Protein AF-A0A9N7LP01-F1 (afdb_monomer_lite)

Structure (mmCIF, N/CA/C/O backbone):
data_AF-A0A9N7LP01-F1
#
_entry.id   AF-A0A9N7LP01-F1
#
loop_
_atom_site.group_PDB
_atom_site.id
_atom_site.type_symbol
_atom_site.label_atom_id
_atom_site.label_alt_id
_atom_site.label_comp_id
_atom_site.label_asym_id
_atom_site.label_entity_id
_atom_site.label_seq_id
_atom_site.pdbx_PDB_ins_code
_atom_site.Cartn_x
_atom_site.Cartn_y
_atom_site.Cartn_z
_atom_site.occupancy
_atom_site.B_iso_or_equiv
_atom_site.auth_seq_id
_atom_site.auth_comp_id
_atom_site.auth_asym_id
_atom_site.auth_atom_id
_atom_site.pdbx_PDB_model_num
ATOM 1 N N . MET A 1 1 ? -13.331 2.180 13.969 1.00 87.12 1 MET A N 1
ATOM 2 C CA . MET A 1 1 ? -12.819 2.976 12.830 1.00 87.12 1 MET A CA 1
ATOM 3 C C . MET A 1 1 ? -11.699 2.182 12.185 1.00 87.12 1 MET A C 1
ATOM 5 O O . MET A 1 1 ? -10.831 1.724 12.922 1.00 87.12 1 MET A O 1
ATOM 9 N N . ARG A 1 2 ? -11.744 1.996 10.863 1.00 93.31 2 ARG A N 1
ATOM 10 C CA . ARG A 1 2 ? -10.731 1.261 10.096 1.00 93.31 2 ARG A CA 1
ATOM 11 C C . ARG A 1 2 ? -10.007 2.217 9.150 1.00 93.31 2 ARG A C 1
ATOM 13 O O . ARG A 1 2 ? -10.668 2.920 8.391 1.00 93.31 2 ARG A O 1
ATOM 20 N N . VAL A 1 3 ? -8.685 2.284 9.236 1.00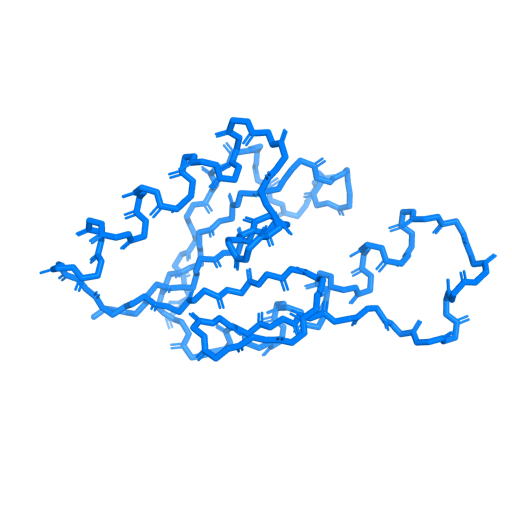 94.38 3 VAL A N 1
ATOM 21 C CA . VAL A 1 3 ? -7.852 3.173 8.417 1.00 94.38 3 VAL A CA 1
ATOM 22 C C . VAL A 1 3 ? -7.137 2.348 7.355 1.00 94.38 3 VAL A C 1
ATOM 24 O O . VAL A 1 3 ? -6.405 1.431 7.710 1.00 94.38 3 VAL A O 1
ATOM 27 N N . ALA A 1 4 ? -7.305 2.686 6.078 1.00 94.31 4 ALA A N 1
ATOM 28 C CA . ALA A 1 4 ? -6.452 2.170 5.011 1.00 94.31 4 ALA A CA 1
ATOM 29 C C . ALA A 1 4 ? -5.249 3.098 4.839 1.00 94.31 4 ALA A C 1
AT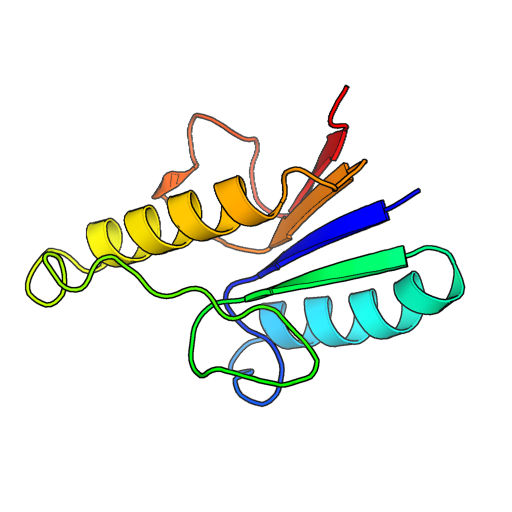OM 31 O O . ALA A 1 4 ? -5.389 4.238 4.399 1.00 94.31 4 ALA A O 1
ATOM 32 N N . MET A 1 5 ? -4.073 2.610 5.215 1.00 93.69 5 MET A N 1
ATOM 33 C CA . MET A 1 5 ? -2.792 3.278 5.045 1.00 93.69 5 MET A CA 1
ATOM 34 C C . MET A 1 5 ? -2.211 2.914 3.678 1.00 93.69 5 MET A C 1
ATOM 36 O O . MET A 1 5 ? -1.743 1.793 3.488 1.00 93.69 5 MET A O 1
ATOM 40 N N . LEU A 1 6 ? -2.240 3.849 2.730 1.00 92.62 6 LEU A N 1
ATOM 41 C CA . LEU A 1 6 ? -1.698 3.662 1.384 1.00 92.62 6 LEU A CA 1
ATOM 42 C C . LEU A 1 6 ? -0.267 4.198 1.326 1.00 92.62 6 LEU A C 1
ATOM 44 O O . LEU A 1 6 ? -0.031 5.372 1.608 1.00 92.62 6 LEU A O 1
ATOM 48 N N . THR A 1 7 ? 0.693 3.371 0.934 1.00 90.44 7 THR A N 1
ATOM 49 C CA . THR A 1 7 ? 2.104 3.761 0.819 1.00 90.44 7 THR A CA 1
ATOM 50 C C . THR A 1 7 ? 2.760 3.085 -0.378 1.00 90.44 7 THR A C 1
ATOM 52 O O . THR A 1 7 ? 2.322 2.037 -0.832 1.00 90.44 7 THR A O 1
ATOM 55 N N . ARG A 1 8 ? 3.845 3.654 -0.905 1.00 88.62 8 ARG A N 1
ATOM 56 C CA . ARG A 1 8 ? 4.694 2.933 -1.868 1.00 88.62 8 ARG A CA 1
ATOM 57 C C . ARG A 1 8 ? 5.702 2.045 -1.148 1.00 88.62 8 ARG A C 1
ATOM 59 O O . ARG A 1 8 ? 5.987 0.952 -1.615 1.00 88.62 8 ARG A O 1
ATOM 66 N N . GLU A 1 9 ? 6.246 2.534 -0.038 1.00 88.94 9 GLU A N 1
ATOM 67 C CA . GLU A 1 9 ? 7.300 1.873 0.730 1.00 88.94 9 GLU A CA 1
ATOM 68 C C . GLU A 1 9 ? 6.758 1.392 2.070 1.00 88.94 9 GLU A C 1
ATOM 70 O O . GLU A 1 9 ? 6.093 2.138 2.794 1.00 88.94 9 GLU A O 1
ATOM 75 N N . TYR A 1 10 ? 7.074 0.151 2.409 1.00 91.88 10 TYR A N 1
ATOM 76 C CA . TYR A 1 10 ? 6.764 -0.463 3.693 1.00 91.88 10 TYR A CA 1
ATOM 77 C C . TYR A 1 10 ? 7.772 -1.594 3.938 1.00 91.88 10 TYR A C 1
ATOM 79 O O . TYR A 1 10 ? 8.276 -2.145 2.952 1.00 91.88 10 TYR A O 1
ATOM 87 N N . PRO A 1 11 ? 8.105 -1.962 5.191 1.00 92.00 11 PRO A N 1
ATOM 88 C CA . PRO A 1 11 ? 9.040 -3.048 5.459 1.00 92.00 11 PRO A CA 1
ATOM 89 C C . PRO A 1 11 ? 8.678 -4.326 4.681 1.00 92.00 11 PRO A C 1
ATOM 91 O O . PRO A 1 11 ? 7.492 -4.606 4.480 1.00 92.00 11 PRO A O 1
ATOM 94 N N . PRO A 1 12 ? 9.673 -5.071 4.164 1.00 91.56 12 PRO A N 1
ATOM 95 C CA . PRO A 1 12 ? 11.126 -4.851 4.261 1.00 91.56 12 PRO A CA 1
ATOM 96 C C . PRO A 1 12 ? 11.713 -3.863 3.223 1.00 91.56 12 PRO A C 1
ATOM 98 O O . PRO A 1 12 ? 12.926 -3.683 3.164 1.00 91.56 12 PRO A O 1
ATOM 101 N N . GLU A 1 13 ? 10.884 -3.215 2.405 1.00 86.94 13 GLU A N 1
ATOM 102 C CA . GLU A 1 13 ? 11.285 -2.381 1.262 1.00 86.94 13 GLU A CA 1
ATOM 103 C C . GLU A 1 13 ? 11.143 -0.881 1.586 1.00 86.94 13 GLU A C 1
ATOM 105 O O . GLU A 1 13 ? 10.292 -0.174 1.039 1.00 86.94 13 GLU A O 1
ATOM 110 N N . VAL A 1 14 ? 11.968 -0.392 2.515 1.00 87.25 14 VAL A N 1
ATOM 111 C CA . VAL A 1 14 ? 12.013 1.025 2.915 1.00 87.25 14 VAL A CA 1
ATOM 112 C C . VAL A 1 14 ? 13.346 1.630 2.500 1.00 87.25 14 VAL A C 1
ATOM 114 O O . VAL A 1 14 ? 14.401 1.173 2.935 1.00 87.25 14 VAL A O 1
ATOM 117 N N . TYR A 1 15 ? 13.295 2.677 1.678 1.00 84.00 15 TYR A N 1
ATOM 118 C CA . TYR A 1 15 ? 14.482 3.301 1.084 1.00 84.00 15 TYR A CA 1
ATOM 119 C C . TYR A 1 15 ? 14.573 4.803 1.372 1.00 84.00 15 TYR A C 1
ATOM 121 O O . TYR A 1 15 ? 15.642 5.391 1.216 1.00 84.00 15 TYR A O 1
ATOM 129 N N . GLY A 1 16 ? 13.480 5.434 1.813 1.00 81.75 16 GLY A N 1
ATOM 130 C CA . GLY A 1 16 ? 13.443 6.859 2.130 1.00 81.75 16 GLY A CA 1
ATOM 131 C C . GLY A 1 16 ? 12.672 7.206 3.403 1.00 81.75 16 GLY A C 1
ATOM 132 O O . GLY A 1 16 ? 11.990 6.384 4.014 1.00 81.75 16 GLY A O 1
ATOM 133 N N . GLY A 1 17 ? 12.743 8.485 3.788 1.00 81.75 17 GLY A N 1
ATOM 134 C CA . GLY A 1 17 ? 12.102 8.995 5.007 1.00 81.75 17 GLY A CA 1
ATOM 135 C C . GLY A 1 17 ? 10.576 8.852 5.026 1.00 81.75 17 GLY A C 1
ATOM 136 O O . GLY A 1 17 ? 9.991 8.744 6.100 1.00 81.75 17 GLY A O 1
ATOM 137 N N . ALA A 1 18 ? 9.928 8.789 3.857 1.00 80.44 18 ALA A N 1
ATOM 138 C CA . ALA A 1 18 ? 8.490 8.541 3.763 1.00 80.44 18 ALA A CA 1
ATOM 139 C C . ALA A 1 18 ? 8.116 7.125 4.235 1.00 80.44 18 ALA A C 1
ATOM 141 O O . ALA A 1 18 ? 7.187 6.983 5.024 1.00 80.44 18 ALA A O 1
ATOM 142 N N . GLY A 1 19 ? 8.862 6.092 3.824 1.00 84.38 19 GLY A N 1
ATOM 143 C CA . GLY A 1 19 ? 8.610 4.720 4.272 1.00 84.38 19 GLY A CA 1
ATOM 144 C C . GLY A 1 19 ? 8.865 4.548 5.772 1.00 84.38 19 GLY A C 1
ATOM 145 O O . GLY A 1 19 ? 8.071 3.914 6.466 1.00 84.38 19 GLY A O 1
ATOM 146 N N . VAL A 1 20 ? 9.909 5.198 6.304 1.00 89.94 20 VAL A N 1
ATOM 147 C CA . VAL A 1 20 ? 10.175 5.228 7.756 1.00 89.94 20 VAL A CA 1
ATOM 148 C C . VAL A 1 20 ? 9.027 5.907 8.508 1.00 89.94 20 VAL A C 1
ATOM 150 O O . VAL A 1 20 ? 8.533 5.362 9.492 1.00 89.94 20 VAL A O 1
ATOM 153 N N . HIS A 1 21 ? 8.554 7.061 8.023 1.00 89.69 21 HIS A N 1
ATOM 154 C CA . HIS A 1 21 ? 7.426 7.772 8.623 1.00 89.69 21 HIS A CA 1
ATOM 155 C C . HIS A 1 21 ? 6.166 6.902 8.694 1.00 89.69 21 HIS A C 1
ATOM 157 O O . HIS A 1 21 ? 5.565 6.798 9.762 1.00 89.69 21 HIS A O 1
ATOM 163 N N . VAL A 1 22 ? 5.795 6.244 7.590 1.00 91.25 22 VAL A N 1
ATOM 164 C CA . VAL A 1 22 ? 4.625 5.352 7.546 1.00 91.25 22 VAL A CA 1
ATOM 165 C C . VAL A 1 22 ? 4.785 4.186 8.514 1.00 91.25 22 VAL A C 1
ATOM 167 O O . VAL A 1 22 ? 3.851 3.878 9.248 1.00 91.25 22 VAL A O 1
ATOM 170 N N . THR A 1 23 ? 5.966 3.568 8.558 1.00 92.62 23 THR A N 1
ATOM 171 C CA . THR A 1 23 ? 6.243 2.425 9.442 1.00 92.62 23 THR A CA 1
ATOM 172 C C . THR A 1 23 ? 6.008 2.787 10.910 1.00 92.62 23 THR A C 1
ATOM 174 O O . THR A 1 23 ? 5.242 2.122 11.609 1.00 92.62 23 THR A O 1
ATOM 177 N N . GLU A 1 24 ? 6.601 3.893 11.364 1.00 94.69 24 GLU A N 1
ATOM 178 C CA . GLU A 1 24 ? 6.454 4.370 12.742 1.00 94.69 24 GLU A CA 1
ATOM 179 C C . GLU A 1 24 ? 5.023 4.824 13.057 1.00 94.69 24 GLU A C 1
ATOM 181 O O . G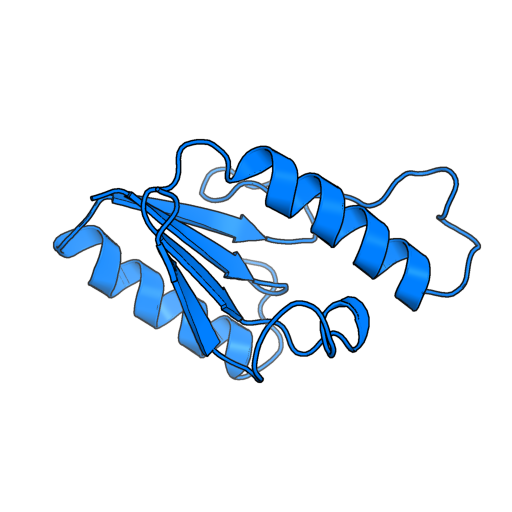LU A 1 24 ? 4.508 4.594 14.157 1.00 94.69 24 GLU A O 1
ATOM 186 N N . LEU A 1 25 ? 4.356 5.461 12.090 1.00 93.94 25 LEU A N 1
ATOM 187 C CA . LEU A 1 25 ? 2.977 5.912 12.231 1.00 93.94 25 LEU A CA 1
ATOM 188 C C . LEU A 1 25 ? 2.015 4.727 12.389 1.00 93.94 25 LEU A C 1
ATOM 190 O O . LEU A 1 25 ? 1.204 4.724 13.316 1.00 93.94 25 LEU A O 1
ATOM 194 N N . VAL A 1 26 ? 2.126 3.708 11.531 1.00 94.88 26 VAL A N 1
ATOM 195 C CA . VAL A 1 26 ? 1.288 2.499 11.571 1.00 94.88 26 VAL A CA 1
ATOM 196 C C . VAL A 1 26 ? 1.442 1.780 12.908 1.00 94.88 26 VAL A C 1
ATOM 198 O O . VAL A 1 26 ? 0.435 1.481 13.552 1.00 94.88 26 VAL A O 1
ATOM 201 N N . ALA A 1 27 ? 2.677 1.584 13.382 1.00 94.88 27 ALA A N 1
ATOM 202 C CA . ALA A 1 27 ? 2.945 0.899 14.647 1.00 94.88 27 ALA A CA 1
ATOM 203 C C . ALA A 1 27 ? 2.274 1.578 15.859 1.00 94.88 27 ALA A C 1
ATOM 205 O O . ALA A 1 27 ? 1.871 0.915 16.820 1.00 94.88 27 ALA A O 1
ATOM 206 N N . ARG A 1 28 ? 2.132 2.910 15.831 1.00 96.31 28 ARG A N 1
ATOM 207 C CA . ARG A 1 28 ? 1.440 3.676 16.881 1.00 96.31 28 ARG A CA 1
ATOM 208 C C . ARG A 1 28 ? -0.072 3.700 16.678 1.00 96.31 28 ARG A C 1
ATOM 210 O O . ARG A 1 28 ? -0.804 3.536 17.652 1.00 96.31 28 ARG A O 1
ATOM 217 N N . LEU A 1 29 ? -0.545 3.874 15.442 1.00 94.50 29 LEU A N 1
ATOM 218 C CA . LEU A 1 29 ? -1.975 3.926 15.123 1.00 94.50 29 LEU A CA 1
ATOM 219 C C . LEU A 1 29 ? -2.689 2.601 15.386 1.00 94.50 29 LEU A C 1
ATOM 221 O O . LEU A 1 29 ? -3.817 2.621 15.872 1.00 94.50 29 LEU A O 1
ATOM 225 N N . GLN A 1 30 ? -2.025 1.464 15.165 1.00 95.31 30 GLN A N 1
ATOM 226 C CA . GLN A 1 30 ? -2.582 0.136 15.453 1.00 95.31 30 GLN A CA 1
ATOM 227 C C . GLN A 1 30 ? -2.960 -0.065 16.931 1.00 95.31 30 GLN A C 1
ATOM 229 O O . GLN A 1 30 ? -3.758 -0.942 17.252 1.00 95.31 30 GLN A O 1
ATOM 234 N N . ARG A 1 31 ? -2.432 0.761 17.847 1.00 95.75 31 ARG A N 1
ATOM 235 C CA . ARG A 1 31 ? -2.818 0.754 19.270 1.00 95.75 31 ARG A CA 1
ATOM 236 C C . ARG A 1 31 ? -4.127 1.496 19.546 1.00 95.75 31 ARG A C 1
ATOM 238 O O . ARG A 1 31 ? -4.680 1.355 20.631 1.00 95.75 31 ARG A O 1
ATOM 245 N N . LEU A 1 32 ? -4.586 2.319 18.605 1.00 95.69 32 LEU A N 1
ATOM 246 C CA . LEU A 1 32 ? -5.735 3.214 18.758 1.00 95.69 32 LEU A CA 1
ATOM 247 C C . LEU A 1 32 ? -6.907 2.811 17.857 1.00 95.69 32 LEU A C 1
ATOM 249 O O . LEU A 1 32 ? -8.064 3.036 18.210 1.00 95.69 32 LEU A O 1
ATOM 253 N N . CYS A 1 33 ? -6.630 2.235 16.688 1.00 95.12 33 CYS A N 1
ATOM 254 C CA . CYS A 1 33 ? -7.640 1.808 15.729 1.00 95.12 33 CYS A CA 1
ATOM 255 C C . CYS A 1 33 ? -7.145 0.650 14.854 1.00 95.12 33 CYS A C 1
ATOM 257 O O . CYS A 1 33 ? -5.972 0.285 14.861 1.00 95.12 33 CYS A O 1
ATOM 259 N N . THR A 1 34 ? -8.059 0.064 14.080 1.00 96.06 34 THR A N 1
ATOM 260 C CA . THR A 1 34 ? -7.703 -0.948 13.085 1.00 96.06 34 THR A CA 1
ATOM 261 C C . THR A 1 34 ? -7.057 -0.271 11.881 1.00 96.06 34 THR A C 1
ATOM 263 O O . THR A 1 34 ? -7.651 0.646 11.312 1.00 96.06 34 THR A O 1
ATOM 266 N N . VAL A 1 35 ? -5.871 -0.731 11.484 1.00 96.00 35 VAL A N 1
ATOM 267 C CA . VAL A 1 35 ? -5.114 -0.179 10.354 1.00 96.00 35 VAL A CA 1
ATOM 268 C C . VAL A 1 35 ? -4.789 -1.294 9.372 1.00 96.00 35 VAL A C 1
ATOM 270 O O . VAL A 1 35 ? -4.149 -2.271 9.756 1.00 96.00 35 VAL A O 1
ATOM 273 N N . ASP A 1 36 ? -5.180 -1.106 8.117 1.00 95.25 36 ASP A N 1
ATOM 274 C CA . ASP A 1 36 ? -4.750 -1.937 6.997 1.00 95.25 36 ASP A CA 1
ATOM 275 C C . ASP A 1 36 ? -3.648 -1.225 6.239 1.00 95.25 36 ASP A C 1
ATOM 277 O O . ASP A 1 36 ? -3.806 -0.068 5.852 1.00 95.25 36 ASP A O 1
ATOM 281 N N . VAL A 1 37 ? -2.539 -1.913 6.000 1.00 94.88 37 VAL A N 1
ATOM 282 C CA . VAL A 1 37 ? -1.456 -1.370 5.185 1.00 94.88 37 VAL A CA 1
ATOM 283 C C . VAL A 1 37 ? -1.596 -1.887 3.765 1.00 94.88 37 VAL A C 1
ATOM 285 O O . VAL A 1 37 ? -1.620 -3.096 3.526 1.00 94.88 37 VAL A O 1
ATOM 288 N N . HIS A 1 38 ? -1.652 -0.958 2.820 1.00 93.75 38 HIS A N 1
ATOM 289 C CA . HIS A 1 38 ? -1.620 -1.224 1.395 1.00 93.75 38 HIS A CA 1
ATOM 290 C C . HIS A 1 38 ? -0.329 -0.632 0.830 1.00 93.75 38 HIS A C 1
ATOM 292 O O . HIS A 1 38 ? -0.077 0.567 0.956 1.00 93.75 38 HIS A O 1
ATOM 298 N N . CYS A 1 39 ? 0.506 -1.482 0.241 1.00 92.88 39 CYS A N 1
ATOM 299 C CA . CYS A 1 39 ? 1.824 -1.112 -0.263 1.00 92.88 39 CYS A CA 1
ATOM 300 C C . CYS A 1 39 ? 2.054 -1.596 -1.697 1.00 92.88 39 CYS A C 1
ATOM 302 O O . CYS A 1 39 ? 1.239 -2.335 -2.243 1.00 92.88 39 CYS A O 1
ATOM 304 N N . MET A 1 40 ? 3.151 -1.172 -2.320 1.00 91.56 40 MET A N 1
ATOM 305 C CA . MET A 1 40 ? 3.637 -1.749 -3.577 1.00 91.56 40 MET A CA 1
ATOM 306 C C . MET A 1 40 ? 4.835 -2.662 -3.301 1.00 91.56 40 MET A C 1
ATOM 308 O O . MET A 1 40 ? 5.435 -2.596 -2.230 1.00 91.56 40 MET A O 1
ATOM 312 N N . GLY A 1 41 ? 5.200 -3.486 -4.283 1.00 88.25 41 GLY A N 1
ATOM 313 C CA . GLY A 1 41 ? 6.375 -4.357 -4.201 1.00 88.25 41 GLY A CA 1
ATOM 314 C C . GLY A 1 41 ? 6.036 -5.781 -3.766 1.00 88.25 41 GLY A C 1
ATOM 315 O O . GLY A 1 41 ? 4.915 -6.248 -3.968 1.00 88.25 41 GLY A O 1
ATOM 316 N N . ALA A 1 42 ? 7.004 -6.519 -3.225 1.00 89.94 42 ALA A N 1
ATOM 317 C CA . ALA A 1 42 ? 6.841 -7.959 -3.022 1.00 89.94 42 ALA A CA 1
ATOM 318 C C . ALA A 1 42 ? 5.680 -8.315 -2.059 1.00 89.94 42 ALA A C 1
ATOM 320 O O . ALA A 1 42 ? 5.440 -7.573 -1.097 1.00 89.94 42 ALA A O 1
ATOM 321 N N . PRO A 1 43 ? 4.972 -9.447 -2.273 1.00 91.50 43 PRO A N 1
ATOM 322 C CA . PRO A 1 43 ? 4.002 -9.974 -1.313 1.00 91.50 43 PRO A CA 1
ATOM 323 C C . PRO A 1 43 ? 4.611 -10.145 0.081 1.00 91.50 43 PRO A C 1
ATOM 325 O O . PRO A 1 43 ? 5.747 -10.600 0.215 1.00 91.50 43 PRO A O 1
ATOM 328 N N . ARG A 1 44 ? 3.845 -9.798 1.119 1.00 92.12 44 ARG A N 1
ATOM 329 C CA . ARG A 1 44 ? 4.281 -9.849 2.521 1.00 92.12 44 ARG A CA 1
ATOM 330 C C . ARG A 1 44 ? 3.109 -10.167 3.458 1.00 92.12 44 ARG A C 1
ATOM 332 O O . ARG A 1 44 ? 1.964 -9.963 3.063 1.00 92.12 44 ARG A O 1
ATOM 339 N N . PRO A 1 45 ? 3.364 -10.708 4.661 1.00 90.19 45 PRO A N 1
ATOM 340 C CA . PRO A 1 45 ? 2.298 -11.166 5.555 1.00 90.19 45 PRO A CA 1
ATOM 341 C C . PRO A 1 45 ? 1.605 -10.038 6.334 1.00 90.19 45 PRO A C 1
ATOM 343 O O . PRO A 1 45 ? 0.478 -10.213 6.784 1.00 90.19 45 PRO A O 1
ATOM 346 N N . ASP A 1 46 ? 2.271 -8.901 6.519 1.00 90.06 46 ASP A N 1
ATOM 347 C CA . ASP A 1 46 ? 1.856 -7.793 7.386 1.00 90.06 46 ASP A CA 1
ATOM 348 C C . ASP A 1 46 ? 1.248 -6.601 6.626 1.00 90.06 46 ASP A C 1
ATOM 350 O O . ASP A 1 46 ? 0.840 -5.614 7.238 1.00 90.06 46 ASP A O 1
ATOM 354 N N . ALA A 1 47 ? 1.158 -6.695 5.297 1.00 93.94 47 ALA A N 1
ATOM 355 C CA . ALA A 1 47 ? 0.539 -5.694 4.439 1.00 93.94 47 ALA A CA 1
ATOM 356 C C . ALA A 1 47 ? 0.040 -6.312 3.127 1.00 93.94 47 ALA A C 1
ATOM 358 O O . ALA A 1 47 ? 0.578 -7.300 2.632 1.00 93.94 47 ALA A O 1
ATOM 359 N N . SER A 1 48 ? -0.954 -5.675 2.512 1.00 94.94 48 SER A N 1
ATOM 360 C CA . SER A 1 48 ? -1.399 -6.023 1.163 1.00 94.94 48 SER A CA 1
ATOM 361 C C . SER A 1 48 ? -0.490 -5.354 0.139 1.00 94.94 48 SER A C 1
ATOM 363 O O . SER A 1 48 ? -0.507 -4.129 0.012 1.00 94.94 48 SER A O 1
ATOM 365 N N . ALA A 1 49 ? 0.309 -6.144 -0.575 1.00 93.88 49 ALA A N 1
ATOM 366 C CA . ALA A 1 49 ? 1.190 -5.647 -1.626 1.00 93.88 49 ALA A CA 1
ATOM 367 C C . ALA A 1 49 ? 0.500 -5.715 -2.997 1.00 93.88 49 ALA A C 1
ATOM 369 O O . ALA A 1 49 ? 0.086 -6.786 -3.443 1.00 93.88 49 ALA A O 1
ATOM 370 N N . HIS A 1 50 ? 0.385 -4.567 -3.660 1.00 93.06 50 HIS A N 1
ATOM 371 C CA . HIS A 1 50 ? -0.322 -4.394 -4.926 1.00 93.06 50 HIS A CA 1
ATOM 372 C C . HIS A 1 50 ? 0.664 -4.301 -6.083 1.00 93.06 50 HIS A C 1
ATOM 374 O O . HIS A 1 50 ? 1.708 -3.650 -5.989 1.00 93.06 50 HIS A O 1
ATOM 380 N N . GLN A 1 51 ? 0.313 -4.963 -7.182 1.00 92.00 51 GLN A N 1
ATOM 381 C CA . GLN A 1 51 ? 1.108 -5.029 -8.401 1.00 92.00 51 GLN A CA 1
ATOM 382 C C . GLN A 1 51 ? 0.372 -4.325 -9.547 1.00 92.00 51 GLN A C 1
ATOM 384 O O . GLN A 1 51 ? -0.861 -4.368 -9.591 1.00 92.00 51 GLN A O 1
ATOM 389 N N . PRO A 1 52 ? 1.099 -3.682 -10.475 1.00 91.94 52 PRO A N 1
ATOM 390 C CA . PRO A 1 52 ? 0.501 -3.143 -11.688 1.00 91.94 52 PRO A CA 1
ATOM 391 C C . PRO A 1 52 ? 0.002 -4.264 -12.607 1.00 91.94 52 PRO A C 1
ATOM 393 O O . PRO A 1 52 ? 0.439 -5.412 -12.504 1.00 91.94 52 PRO A O 1
ATOM 396 N N . ASP A 1 53 ? -0.869 -3.920 -13.557 1.00 93.19 53 ASP A N 1
ATOM 397 C CA . ASP A 1 53 ? -1.273 -4.833 -14.629 1.00 93.19 53 ASP A CA 1
ATOM 398 C C . ASP A 1 53 ? -0.023 -5.299 -15.409 1.00 93.19 53 ASP A C 1
ATOM 400 O O . ASP A 1 53 ? 0.707 -4.458 -15.951 1.00 93.19 53 ASP A O 1
ATOM 404 N N . PRO A 1 54 ? 0.230 -6.620 -15.523 1.00 92.81 54 PRO A N 1
ATOM 405 C CA . PRO A 1 54 ? 1.355 -7.160 -16.285 1.00 92.81 54 PRO A CA 1
ATOM 406 C C . PRO A 1 54 ? 1.418 -6.671 -17.739 1.00 92.81 54 PRO A C 1
ATOM 408 O O . PRO A 1 54 ? 2.500 -6.601 -18.322 1.00 92.81 54 PRO A O 1
ATOM 411 N N . ARG A 1 55 ? 0.281 -6.287 -18.336 1.00 93.69 55 ARG A N 1
ATOM 412 C CA . ARG A 1 55 ? 0.218 -5.718 -19.694 1.00 93.69 55 ARG A CA 1
ATOM 413 C C . ARG A 1 55 ? 0.955 -4.383 -19.818 1.00 93.69 55 ARG A C 1
ATOM 415 O O . ARG A 1 55 ? 1.321 -3.997 -20.924 1.00 93.69 55 ARG A O 1
ATOM 422 N N . LEU A 1 56 ? 1.190 -3.688 -18.70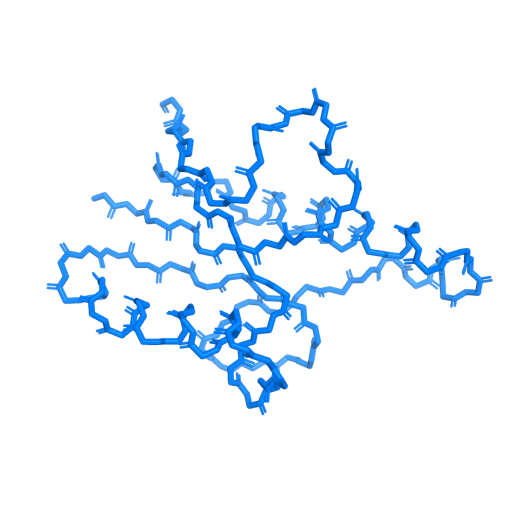4 1.00 92.69 56 LEU A N 1
ATOM 423 C CA . LEU A 1 56 ? 1.886 -2.403 -18.647 1.00 92.69 56 LEU A CA 1
ATOM 424 C C . LEU A 1 56 ? 3.376 -2.533 -18.299 1.00 92.69 56 LEU A C 1
ATOM 426 O O . LEU A 1 56 ? 4.038 -1.512 -18.135 1.00 92.69 56 LEU A O 1
ATOM 430 N N . ALA A 1 57 ? 3.930 -3.750 -18.231 1.00 88.12 57 ALA A N 1
ATOM 431 C CA . ALA A 1 57 ? 5.321 -3.979 -17.820 1.00 88.12 57 ALA A CA 1
ATOM 432 C C . ALA A 1 57 ? 6.363 -3.203 -18.653 1.00 88.12 57 ALA A C 1
ATOM 434 O O . ALA A 1 57 ? 7.385 -2.785 -18.117 1.00 88.12 57 ALA A O 1
ATOM 435 N N . ASN A 1 58 ? 6.087 -2.973 -19.943 1.00 90.81 58 ASN A N 1
ATOM 436 C CA . ASN A 1 58 ? 6.971 -2.242 -20.864 1.00 90.81 58 ASN A CA 1
ATOM 437 C C . ASN A 1 58 ? 6.474 -0.820 -21.189 1.00 90.81 58 ASN A C 1
ATOM 439 O O . ASN A 1 58 ? 6.987 -0.175 -22.103 1.00 90.81 58 ASN A O 1
ATOM 443 N N . ALA A 1 59 ? 5.434 -0.347 -20.499 1.00 91.25 59 ALA A N 1
ATOM 444 C CA . ALA A 1 59 ? 4.892 0.990 -20.692 1.00 91.25 59 ALA A CA 1
ATOM 445 C C . ALA A 1 59 ? 5.727 2.042 -19.941 1.00 91.25 59 ALA A C 1
ATOM 447 O O . ALA A 1 59 ? 6.686 1.732 -19.234 1.00 91.25 59 ALA A O 1
ATOM 448 N N . ASN A 1 60 ? 5.342 3.315 -20.065 1.00 90.50 60 ASN A N 1
ATOM 449 C CA . ASN A 1 60 ? 5.905 4.367 -19.221 1.00 90.50 60 ASN A CA 1
ATOM 450 C C . ASN A 1 60 ? 5.724 3.983 -17.732 1.00 90.50 60 ASN A C 1
ATOM 452 O O . ASN A 1 60 ? 4.592 3.682 -17.344 1.00 90.50 60 ASN A O 1
ATOM 456 N N . PRO A 1 61 ? 6.773 4.035 -16.886 1.00 85.44 61 PRO A N 1
ATOM 457 C CA . PRO A 1 61 ? 6.680 3.669 -15.471 1.00 85.44 61 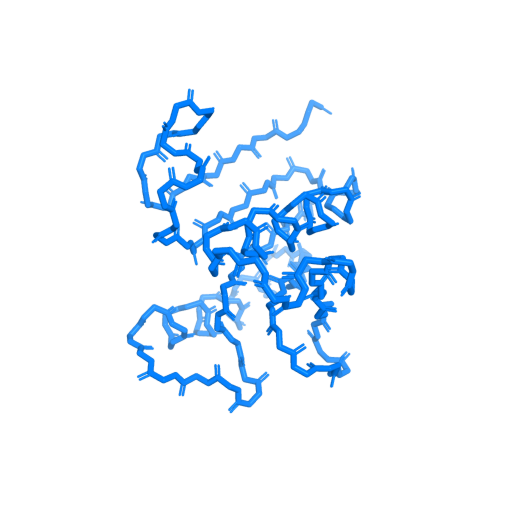PRO A CA 1
ATOM 458 C C . PRO A 1 61 ? 5.558 4.381 -14.704 1.00 85.44 61 PRO A C 1
ATOM 460 O O . PRO A 1 61 ? 4.983 3.809 -13.785 1.00 85.44 61 PRO A O 1
ATOM 463 N N . ALA A 1 62 ? 5.184 5.600 -15.108 1.00 85.94 62 ALA A N 1
ATOM 464 C CA . ALA A 1 62 ? 4.053 6.312 -14.519 1.00 85.94 62 ALA A CA 1
ATOM 465 C C . ALA A 1 62 ? 2.712 5.576 -14.709 1.00 85.94 62 ALA A C 1
ATOM 467 O O . ALA A 1 62 ? 1.873 5.610 -13.812 1.00 85.94 62 ALA A O 1
ATOM 468 N N . LEU A 1 63 ? 2.514 4.894 -15.846 1.00 89.62 63 LEU A N 1
ATOM 469 C CA . LEU A 1 63 ? 1.310 4.102 -16.124 1.00 89.62 63 LEU A CA 1
ATOM 470 C C . LEU A 1 63 ? 1.262 2.827 -15.282 1.00 89.62 63 LEU A C 1
ATOM 472 O O . LEU A 1 63 ? 0.193 2.463 -14.797 1.00 89.62 63 LEU A O 1
ATOM 476 N N . ALA A 1 64 ? 2.409 2.178 -15.071 1.00 89.12 64 ALA A N 1
ATOM 477 C CA . ALA A 1 64 ? 2.495 1.052 -14.149 1.00 89.12 64 ALA A CA 1
ATOM 478 C C . ALA A 1 64 ? 2.116 1.502 -12.729 1.00 89.12 64 ALA A C 1
ATOM 480 O O . ALA A 1 64 ? 1.240 0.905 -12.109 1.00 89.12 64 ALA A O 1
ATOM 481 N N . THR A 1 65 ? 2.669 2.615 -12.241 1.00 86.25 65 THR A N 1
ATOM 482 C CA . THR A 1 65 ? 2.317 3.112 -10.903 1.00 86.25 65 THR A CA 1
ATOM 483 C C . THR A 1 65 ? 0.838 3.484 -10.782 1.00 86.25 65 THR A C 1
ATOM 485 O O . THR A 1 65 ? 0.196 3.074 -9.822 1.00 86.25 65 THR A O 1
ATOM 488 N N . LEU A 1 66 ? 0.268 4.166 -11.784 1.00 88.88 66 LEU A N 1
ATOM 489 C CA . LEU A 1 66 ? -1.174 4.441 -11.857 1.00 88.88 66 LEU A CA 1
ATOM 490 C C . LEU A 1 66 ? -2.019 3.165 -11.779 1.00 88.88 66 LEU A C 1
ATOM 492 O O . LEU A 1 66 ? -3.027 3.125 -11.082 1.00 88.88 66 LEU A O 1
ATOM 496 N N . SER A 1 67 ? -1.612 2.113 -12.487 1.00 91.31 67 SER A N 1
ATOM 497 C CA . SER A 1 67 ? -2.309 0.829 -12.456 1.00 91.31 67 SER A CA 1
ATOM 498 C C . SER A 1 67 ? -2.262 0.182 -11.072 1.00 91.31 67 SER A C 1
ATOM 500 O O . SER A 1 67 ? -3.301 -0.260 -10.584 1.00 91.31 67 SER A O 1
ATOM 502 N N . ALA A 1 68 ? -1.099 0.180 -10.416 1.00 90.56 68 ALA A N 1
ATOM 503 C CA . ALA A 1 68 ? -0.973 -0.313 -9.048 1.00 90.56 68 ALA A CA 1
ATOM 504 C C . ALA A 1 68 ? -1.822 0.513 -8.065 1.00 90.56 68 ALA A C 1
ATOM 506 O O . ALA A 1 68 ? -2.458 -0.059 -7.182 1.00 90.56 68 ALA A O 1
ATOM 507 N N . ASP A 1 69 ? -1.900 1.834 -8.252 1.00 87.94 69 ASP A N 1
ATOM 508 C CA . ASP A 1 69 ? -2.744 2.706 -7.433 1.00 87.94 69 ASP A CA 1
ATOM 509 C C . ASP A 1 69 ? -4.241 2.371 -7.580 1.00 87.94 69 ASP A C 1
ATOM 511 O O . ASP A 1 69 ? -4.965 2.357 -6.587 1.00 87.94 69 ASP A O 1
ATOM 515 N N . LEU A 1 70 ? -4.721 2.057 -8.791 1.00 90.19 70 LEU A N 1
ATOM 516 C CA . LEU A 1 70 ? -6.118 1.649 -9.011 1.00 90.19 70 LEU A CA 1
ATOM 517 C C . LEU A 1 70 ? -6.449 0.324 -8.314 1.00 90.19 70 LEU A C 1
ATOM 519 O O . LEU A 1 70 ? -7.504 0.196 -7.692 1.00 90.19 70 LEU A O 1
ATOM 523 N N . VAL A 1 71 ? -5.538 -0.649 -8.383 1.00 92.00 71 VAL A N 1
ATOM 524 C CA . VAL A 1 71 ? -5.678 -1.929 -7.670 1.00 92.00 71 VAL A CA 1
ATOM 525 C C . VAL A 1 71 ? -5.701 -1.694 -6.157 1.00 92.00 71 VAL A C 1
ATOM 527 O O . VAL A 1 71 ? -6.554 -2.234 -5.451 1.00 92.00 71 VAL A O 1
ATOM 530 N N . MET A 1 72 ? -4.814 -0.826 -5.669 1.00 91.50 72 MET A N 1
ATOM 531 C CA . MET A 1 72 ? -4.721 -0.454 -4.263 1.00 91.50 72 MET A CA 1
ATOM 532 C C . MET A 1 72 ? -5.998 0.230 -3.757 1.00 91.50 72 MET A C 1
ATOM 534 O O . MET A 1 72 ? -6.494 -0.119 -2.686 1.00 91.50 72 MET A O 1
ATOM 538 N N . ALA A 1 73 ? -6.553 1.163 -4.537 1.00 89.00 73 ALA A N 1
ATOM 539 C CA . ALA A 1 73 ? -7.797 1.859 -4.222 1.00 89.00 73 ALA A CA 1
ATOM 540 C C . ALA A 1 73 ? -8.992 0.898 -4.168 1.00 89.00 73 ALA A C 1
ATOM 542 O O . ALA A 1 73 ? -9.784 0.964 -3.232 1.00 89.00 73 ALA A O 1
ATOM 543 N N . ASN A 1 74 ? -9.086 -0.041 -5.115 1.00 90.69 74 ASN A N 1
ATOM 544 C CA . ASN A 1 74 ? -10.127 -1.070 -5.112 1.00 90.69 74 ASN A CA 1
ATOM 545 C C . ASN A 1 74 ? -10.062 -1.964 -3.859 1.00 90.69 74 ASN A C 1
ATOM 547 O O . ASN A 1 74 ? -11.088 -2.381 -3.333 1.00 90.69 74 ASN A O 1
ATOM 551 N N . ALA A 1 75 ? -8.861 -2.246 -3.350 1.00 90.88 75 ALA A N 1
ATOM 552 C CA . ALA A 1 75 ? -8.686 -3.042 -2.137 1.00 90.88 75 ALA A CA 1
ATOM 553 C C . ALA A 1 75 ? -9.056 -2.293 -0.840 1.00 90.88 75 ALA A C 1
ATOM 555 O O . ALA A 1 75 ? -9.224 -2.932 0.197 1.00 90.88 75 ALA A O 1
ATOM 556 N N . ALA A 1 76 ? -9.176 -0.963 -0.874 1.00 89.31 76 ALA A N 1
ATOM 557 C CA . ALA A 1 76 ? -9.455 -0.130 0.297 1.00 89.31 76 ALA A CA 1
ATOM 558 C C . ALA A 1 76 ? -10.961 0.047 0.595 1.00 89.31 76 ALA A C 1
ATOM 560 O O . ALA A 1 76 ? -11.320 0.872 1.434 1.00 89.31 76 ALA A O 1
ATOM 561 N N . ASP A 1 77 ? -11.840 -0.724 -0.054 1.00 88.69 77 ASP A N 1
ATOM 562 C CA . ASP A 1 77 ? -13.307 -0.608 0.045 1.00 88.69 77 ASP A CA 1
ATOM 563 C C . ASP A 1 77 ? -13.849 -0.750 1.483 1.00 88.69 77 ASP A C 1
ATOM 565 O O . ASP A 1 77 ? -14.788 -0.071 1.885 1.00 88.69 77 ASP A O 1
ATOM 569 N N . ALA A 1 78 ? -13.198 -1.568 2.316 1.00 88.62 78 ALA A N 1
ATOM 570 C CA . ALA A 1 78 ? -13.599 -1.766 3.712 1.00 88.62 78 ALA A CA 1
ATOM 571 C C . ALA A 1 78 ? -13.153 -0.635 4.665 1.00 88.62 78 ALA A C 1
ATOM 573 O O . ALA A 1 78 ? -13.454 -0.679 5.865 1.00 88.62 78 ALA A O 1
ATOM 574 N N . ALA A 1 79 ? -12.378 0.344 4.189 1.00 89.75 79 ALA A N 1
ATOM 575 C CA . ALA A 1 79 ? -11.870 1.421 5.029 1.00 89.75 79 ALA A CA 1
ATOM 576 C C . ALA A 1 79 ? -13.004 2.352 5.470 1.00 89.75 79 ALA A C 1
ATOM 578 O O . ALA A 1 79 ? -13.974 2.540 4.749 1.00 89.75 79 ALA A O 1
ATOM 579 N N . SER A 1 80 ? -12.863 2.970 6.646 1.00 93.00 80 SER A N 1
ATOM 580 C CA . SER A 1 80 ? -13.656 4.142 7.063 1.00 93.00 80 SER A CA 1
ATOM 581 C C . SER A 1 80 ? -12.944 5.455 6.723 1.00 93.00 80 SER A C 1
ATOM 583 O O . SER A 1 80 ? -13.566 6.506 6.588 1.00 93.00 80 SER A O 1
ATOM 585 N N . VAL A 1 81 ? -11.610 5.417 6.689 1.00 90.75 81 VAL A N 1
ATOM 586 C CA . VAL A 1 81 ? -10.747 6.535 6.311 1.00 90.75 81 VAL A CA 1
ATOM 587 C C . VAL A 1 81 ? -9.580 5.987 5.498 1.00 90.75 81 VAL A C 1
ATOM 589 O O . VAL A 1 81 ? -8.931 5.037 5.926 1.00 90.75 81 VAL A O 1
ATOM 592 N N . VAL A 1 82 ? -9.284 6.602 4.360 1.00 89.88 82 VAL A N 1
ATOM 593 C CA . VAL A 1 82 ? -8.101 6.307 3.545 1.00 89.88 82 VAL A CA 1
ATOM 594 C C . VAL A 1 82 ? -7.059 7.384 3.809 1.00 89.88 82 VAL A C 1
ATOM 596 O O . VAL A 1 82 ? -7.363 8.564 3.662 1.00 89.88 82 VAL A O 1
ATOM 599 N N . HIS A 1 83 ? -5.850 6.995 4.204 1.00 89.56 83 HIS A N 1
ATOM 600 C CA . HIS A 1 83 ? -4.722 7.890 4.443 1.00 89.56 83 HIS A CA 1
ATOM 601 C C . HIS A 1 83 ? -3.569 7.527 3.510 1.00 89.56 83 HIS A C 1
ATOM 603 O O . HIS A 1 83 ? -3.041 6.421 3.587 1.00 89.56 83 HIS A O 1
ATOM 609 N N . SER A 1 84 ? -3.193 8.439 2.613 1.00 85.50 84 SER A N 1
ATOM 610 C CA . SER A 1 84 ? -2.197 8.167 1.574 1.00 85.50 84 SER A CA 1
ATOM 611 C C . SER A 1 84 ? -0.870 8.890 1.795 1.00 85.50 84 SER A C 1
ATOM 613 O O . SER A 1 84 ? -0.815 10.093 2.058 1.00 85.50 84 SER A O 1
ATOM 615 N N . HIS A 1 85 ? 0.215 8.145 1.603 1.00 81.38 85 HIS A N 1
ATOM 616 C CA . HIS A 1 85 ? 1.592 8.617 1.591 1.00 81.38 85 HIS A CA 1
ATOM 617 C C . HIS A 1 85 ? 2.293 8.155 0.317 1.00 81.38 85 HIS A C 1
ATOM 619 O O . HIS A 1 85 ? 3.137 7.260 0.326 1.00 81.38 85 HIS A O 1
ATOM 625 N N . THR A 1 86 ? 1.975 8.796 -0.801 1.00 61.88 86 THR A N 1
ATOM 626 C CA . THR A 1 86 ? 2.767 8.687 -2.028 1.00 61.88 86 THR A CA 1
ATOM 627 C C . THR A 1 86 ? 2.762 10.016 -2.775 1.00 61.88 86 THR A C 1
ATOM 629 O O . THR A 1 86 ? 1.744 10.686 -2.914 1.00 61.88 86 THR A O 1
ATOM 632 N N . CYS A 1 87 ? 3.938 10.423 -3.250 1.00 49.31 87 CYS A N 1
ATOM 633 C CA . CYS A 1 87 ? 4.109 11.527 -4.190 1.00 49.31 87 CYS A CA 1
ATOM 634 C C . CYS A 1 87 ? 4.173 10.955 -5.615 1.00 49.31 87 CYS A C 1
ATOM 636 O O . CYS A 1 87 ? 5.213 11.025 -6.266 1.00 49.31 87 CYS A O 1
ATOM 638 N N . THR A 1 88 ? 3.107 10.317 -6.101 1.00 45.69 88 THR A N 1
ATOM 639 C CA . THR A 1 88 ? 2.983 10.041 -7.540 1.00 45.69 88 THR A CA 1
ATOM 640 C C . THR A 1 88 ? 2.155 11.152 -8.198 1.00 45.69 88 THR A C 1
ATOM 642 O O . THR A 1 88 ? 1.099 11.510 -7.676 1.00 45.69 88 THR A O 1
ATOM 645 N N . PRO A 1 89 ? 2.578 11.718 -9.350 1.00 40.59 89 PRO A N 1
ATOM 646 C CA . PRO A 1 89 ? 1.824 12.775 -10.038 1.00 40.59 89 PRO A CA 1
ATOM 647 C C . PRO A 1 89 ? 0.445 12.308 -10.533 1.00 40.59 89 PRO A C 1
ATOM 649 O O . PRO A 1 89 ? -0.432 13.139 -10.737 1.00 40.59 89 PRO A O 1
ATOM 652 N N . ALA A 1 90 ? 0.253 10.991 -10.646 1.00 44.84 90 ALA A N 1
ATOM 653 C CA . ALA A 1 90 ? -0.987 10.270 -10.925 1.00 44.84 90 ALA A CA 1
ATOM 654 C C . ALA A 1 90 ? -2.261 10.829 -10.261 1.00 44.84 90 ALA A C 1
ATOM 656 O O . ALA A 1 90 ? -3.317 10.841 -10.884 1.00 44.84 90 ALA A O 1
ATOM 657 N N . TRP A 1 91 ? -2.161 11.310 -9.018 1.00 50.44 91 TRP A N 1
ATOM 658 C CA . TRP A 1 91 ? -3.318 11.741 -8.224 1.00 50.44 91 TRP A CA 1
ATOM 659 C C . TRP A 1 91 ? -3.404 13.257 -8.018 1.00 50.44 91 TRP A C 1
ATOM 661 O O . TRP A 1 91 ? -4.337 13.729 -7.363 1.00 50.44 91 TRP A O 1
ATOM 671 N N . ARG A 1 92 ? -2.481 14.042 -8.604 1.00 37.06 92 ARG A N 1
ATOM 672 C CA . ARG A 1 92 ? -2.560 15.514 -8.616 1.00 37.06 92 ARG A CA 1
ATOM 673 C C . ARG A 1 92 ? -3.742 15.946 -9.490 1.00 37.06 92 ARG A C 1
ATOM 675 O O . ARG A 1 92 ? -3.591 16.166 -10.684 1.00 37.06 92 ARG A O 1
ATOM 682 N N . GLY A 1 93 ? -4.919 16.049 -8.885 1.00 36.41 93 GLY A N 1
ATOM 683 C CA . GLY A 1 93 ? -6.162 16.451 -9.551 1.00 36.41 93 GLY A CA 1
ATOM 684 C C . GLY A 1 93 ? -7.402 15.759 -8.987 1.00 36.41 93 GLY A C 1
ATOM 685 O O . GLY A 1 93 ? -8.475 16.349 -9.005 1.00 36.41 93 GLY A O 1
ATOM 686 N N . ILE A 1 94 ? -7.243 14.554 -8.429 1.00 48.31 94 ILE A N 1
ATOM 687 C CA . ILE A 1 94 ? -8.312 13.828 -7.724 1.00 48.31 94 ILE A CA 1
ATOM 688 C C . ILE A 1 94 ? -8.210 14.063 -6.207 1.00 48.31 94 ILE A C 1
ATOM 690 O O . ILE A 1 94 ? -9.236 14.166 -5.537 1.00 48.31 94 ILE A O 1
ATOM 694 N N . TRP A 1 95 ? -6.993 14.234 -5.668 1.00 38.59 95 TRP A N 1
ATOM 695 C CA . TRP A 1 95 ? -6.764 14.486 -4.240 1.00 38.59 95 TRP A CA 1
ATOM 696 C C . TRP A 1 95 ? -5.776 15.643 -3.952 1.00 38.59 95 TRP A C 1
ATOM 698 O O . TRP A 1 95 ? -4.916 15.939 -4.788 1.00 38.59 95 TRP A O 1
ATOM 708 N N . PRO A 1 96 ? -5.885 16.316 -2.780 1.00 35.50 96 PRO A N 1
ATOM 709 C CA . PRO A 1 96 ? -4.937 17.337 -2.312 1.00 35.50 96 PRO A CA 1
ATOM 710 C C . PRO A 1 96 ? -3.533 16.756 -2.028 1.00 35.50 96 PRO A C 1
ATOM 712 O O . PRO A 1 96 ? -3.378 15.539 -1.918 1.00 35.50 96 PRO A O 1
ATOM 715 N N . PRO A 1 97 ? -2.484 17.599 -1.917 1.00 38.28 97 PRO A N 1
ATOM 716 C CA . PRO A 1 97 ? -1.096 17.142 -1.853 1.00 38.28 97 PRO A CA 1
ATOM 717 C C . PRO A 1 97 ? -0.771 16.340 -0.581 1.00 38.28 97 PRO A C 1
ATOM 719 O O . PRO A 1 97 ? -1.398 16.538 0.452 1.00 38.28 97 PRO A O 1
ATOM 722 N N . CYS A 1 98 ? 0.236 15.461 -0.716 1.00 46.19 98 CYS A N 1
ATOM 723 C CA . CYS A 1 98 ? 0.949 14.654 0.288 1.00 46.19 98 CYS A CA 1
ATOM 724 C C . CYS A 1 98 ? 0.343 14.636 1.703 1.00 46.19 98 CYS A C 1
ATOM 726 O O . CYS A 1 98 ? 0.467 15.614 2.437 1.00 46.19 98 CYS A O 1
ATOM 728 N N . SER A 1 99 ? -0.192 13.473 2.096 1.00 49.81 99 SER A N 1
ATOM 729 C CA . SER A 1 99 ? -0.861 13.202 3.378 1.00 49.81 99 SER A CA 1
ATOM 730 C C . SER A 1 99 ? -2.299 13.722 3.439 1.00 49.81 99 SER A C 1
ATOM 732 O O . SER A 1 99 ? -2.618 14.633 4.199 1.00 49.81 99 SER A O 1
ATOM 734 N N . THR A 1 100 ? -3.198 13.103 2.668 1.00 56.06 100 THR A N 1
ATOM 735 C CA . THR A 1 100 ? -4.642 13.351 2.801 1.00 56.06 100 THR A CA 1
ATOM 736 C C . THR A 1 100 ? -5.325 12.143 3.434 1.00 56.06 100 THR A C 1
ATOM 738 O O . THR A 1 100 ? -5.165 11.016 2.971 1.00 56.06 100 THR A O 1
ATOM 741 N N . ALA A 1 101 ? -6.086 12.392 4.503 1.00 55.53 101 ALA A N 1
ATOM 742 C CA . ALA A 1 101 ? -7.053 11.455 5.060 1.00 55.53 101 ALA A CA 1
ATOM 743 C C . ALA A 1 101 ? -8.443 11.775 4.486 1.00 55.53 101 ALA A C 1
ATOM 745 O O . ALA A 1 101 ? -8.935 12.886 4.680 1.00 55.53 101 ALA A O 1
ATOM 746 N N . PHE A 1 102 ? -9.082 10.829 3.802 1.00 59.34 102 PHE A N 1
ATOM 747 C CA . PHE A 1 102 ? -10.447 10.980 3.296 1.00 59.34 102 PHE A CA 1
ATOM 748 C C . PHE A 1 102 ? -11.370 9.978 3.980 1.00 59.34 102 PHE A C 1
ATOM 750 O O . PHE A 1 102 ? -11.024 8.807 4.089 1.00 59.34 102 PHE A O 1
ATOM 757 N N . ARG A 1 103 ? -12.535 10.425 4.450 1.00 56.34 103 ARG A N 1
ATOM 758 C CA . ARG A 1 103 ? -13.548 9.546 5.042 1.00 56.34 103 ARG A CA 1
ATOM 759 C C . ARG A 1 103 ? -14.374 8.926 3.918 1.00 56.34 103 ARG A C 1
ATOM 761 O O . ARG A 1 103 ? -14.993 9.651 3.147 1.00 56.34 103 ARG A O 1
ATOM 768 N N . THR A 1 104 ? -14.383 7.606 3.841 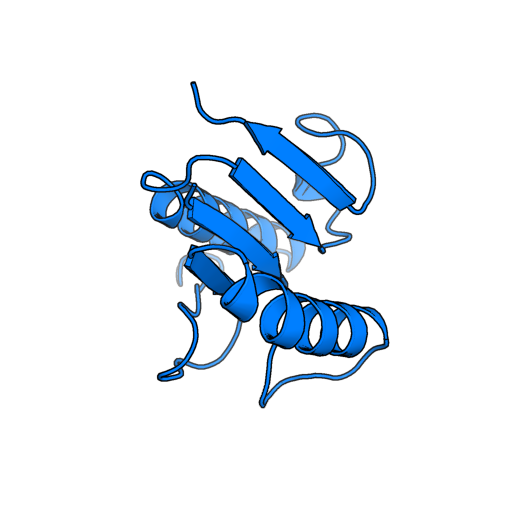1.00 57.62 104 THR A N 1
ATOM 769 C CA . THR A 1 104 ? -15.367 6.863 3.052 1.00 57.62 104 THR A CA 1
ATOM 770 C C . THR A 1 104 ? -16.700 6.942 3.809 1.00 57.62 104 THR A C 1
ATOM 772 O O . THR A 1 104 ? -16.720 6.875 5.042 1.00 57.62 104 THR A O 1
ATOM 775 N N . SER A 1 105 ? -17.772 7.267 3.082 1.00 52.62 105 SER A N 1
ATOM 776 C CA . SER A 1 105 ? -19.113 7.603 3.598 1.00 52.62 105 SER A CA 1
ATOM 777 C C . SER A 1 105 ? -19.644 6.625 4.639 1.00 52.62 105 SER A C 1
ATOM 779 O O . SER A 1 105 ? -19.547 5.409 4.365 1.00 52.62 105 SER A O 1
#

InterPro domains:
  IPR028098 Glycosyltransferase subfamily 4-like, N-terminal domain [PF13439] (15-95)

pLDDT: mean 82.68, std 17.47, range [35.5, 96.31]

Sequence (105 aa):
MRVAMLTREYPPEVYGGAGVHVTELVARLQRLCTVDVHCMGAPRPDASAHQPDPRLANANPALATLSADLVMANAADAASVVHSHTCTPAWRGIWPPCSTAFRTS

Foldseek 3Di:
DEEEEEEAAEPPRDDDPLRVVSHVVCVVVVVVDHYAYEYDDDDDDRHHHFFADPVCVVPDVLNRVLRSVVVSVVVCVPGQKYWYADPRCSCVPVDDDGTDIDGDD

Organism: NCBI:txid265949

Radius of gyration: 13.27 Å; chains: 1; bounding box: 34×28×40 Å

Secondary structure (DSSP, 8-state):
-EEEEEES-BTTB--SHHHHHHHHHHHHHTTTSEEEEEEESS--SSSEEE---GGGTTS-HHHHHHHHHHHHHHHTTT-SEEEEE---GGGBTTB-SSSEEEE--